Protein AF-A0A815CBW9-F1 (afdb_monomer_lite)

Structure (mmCIF, N/CA/C/O backbone):
data_AF-A0A815CBW9-F1
#
_entry.id   AF-A0A815CBW9-F1
#
loop_
_atom_site.group_PDB
_atom_site.id
_atom_site.type_symbol
_atom_site.label_atom_id
_atom_site.label_alt_id
_atom_site.label_comp_id
_atom_site.label_asym_id
_atom_site.label_entity_id
_atom_site.label_seq_id
_atom_site.pdbx_PDB_ins_code
_atom_site.Cartn_x
_atom_site.Cartn_y
_atom_site.Cartn_z
_atom_site.occupancy
_atom_site.B_iso_or_equiv
_atom_site.auth_seq_id
_atom_site.auth_comp_id
_atom_site.auth_asym_id
_atom_site.auth_atom_id
_atom_site.pdbx_PDB_model_num
ATOM 1 N N . MET A 1 1 ? -4.484 -11.671 -21.038 1.00 72.81 1 MET A N 1
ATOM 2 C CA . MET A 1 1 ? -3.289 -11.355 -20.225 1.00 72.81 1 MET A CA 1
ATOM 3 C C . MET A 1 1 ? -3.759 -11.148 -18.797 1.00 72.81 1 MET A C 1
ATOM 5 O O . MET A 1 1 ? -4.783 -10.495 -18.652 1.00 72.81 1 MET A O 1
ATOM 9 N N . SER A 1 2 ? -3.116 -11.748 -17.788 1.00 90.00 2 SER A N 1
ATOM 10 C CA . SER A 1 2 ? -3.566 -11.601 -16.391 1.00 90.00 2 SER A CA 1
ATOM 11 C C . SER A 1 2 ? -3.358 -10.176 -15.885 1.00 90.00 2 SER A C 1
ATOM 13 O O . SER A 1 2 ? -2.532 -9.434 -16.436 1.00 90.00 2 SER A O 1
ATOM 15 N N . SER A 1 3 ? -4.078 -9.804 -14.821 1.00 91.19 3 SER A N 1
ATOM 16 C CA . SER A 1 3 ? -3.981 -8.454 -14.274 1.00 91.19 3 SER A CA 1
ATOM 17 C C . SER A 1 3 ? -2.558 -8.161 -13.799 1.00 91.19 3 SER A C 1
ATOM 19 O O . SER A 1 3 ? -2.025 -7.082 -14.068 1.00 91.19 3 SER A O 1
ATOM 21 N N . ILE A 1 4 ? -1.924 -9.169 -13.189 1.00 93.12 4 ILE A N 1
ATOM 22 C CA . ILE A 1 4 ? -0.527 -9.153 -12.740 1.00 93.12 4 ILE A CA 1
ATOM 23 C C . ILE A 1 4 ? 0.434 -9.018 -13.924 1.00 93.12 4 ILE A C 1
ATOM 25 O O . ILE A 1 4 ? 1.342 -8.198 -13.873 1.00 93.12 4 ILE A O 1
ATOM 29 N N . ALA A 1 5 ? 0.233 -9.757 -15.020 1.00 92.25 5 ALA A N 1
ATOM 30 C CA . ALA A 1 5 ? 1.130 -9.670 -16.174 1.00 92.25 5 ALA A CA 1
ATOM 31 C C . ALA A 1 5 ? 1.140 -8.260 -16.786 1.00 92.25 5 ALA A C 1
ATOM 33 O O . ALA A 1 5 ? 2.197 -7.756 -17.159 1.00 92.25 5 ALA A O 1
ATOM 34 N N . LYS A 1 6 ? -0.015 -7.580 -16.846 1.00 93.88 6 LYS A N 1
ATOM 35 C CA . LYS A 1 6 ? -0.056 -6.173 -17.279 1.00 93.88 6 LYS A CA 1
ATOM 36 C C . LYS A 1 6 ? 0.602 -5.240 -16.271 1.00 93.88 6 LYS A C 1
ATOM 38 O O . LYS A 1 6 ? 1.291 -4.316 -16.693 1.00 93.88 6 LYS A O 1
ATOM 43 N N . TYR A 1 7 ? 0.398 -5.476 -14.978 1.00 93.88 7 TYR A N 1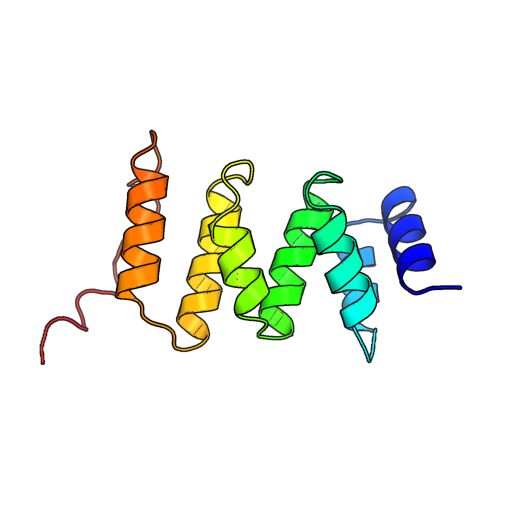
ATOM 44 C CA . TYR A 1 7 ? 1.035 -4.700 -13.918 1.00 93.88 7 TYR A CA 1
ATOM 45 C C . TYR A 1 7 ? 2.567 -4.786 -13.994 1.00 93.88 7 TYR A C 1
ATOM 47 O O . TYR A 1 7 ? 3.234 -3.756 -13.995 1.00 93.88 7 TYR A O 1
ATOM 55 N N . GLU A 1 8 ? 3.116 -5.992 -14.152 1.00 92.06 8 GLU A N 1
ATOM 56 C CA . GLU A 1 8 ? 4.558 -6.229 -14.278 1.00 92.06 8 GLU A CA 1
ATOM 57 C C . GLU A 1 8 ? 5.146 -5.618 -15.555 1.00 92.06 8 GLU A C 1
ATOM 59 O O . GLU A 1 8 ? 6.217 -5.018 -15.510 1.00 92.06 8 GLU A O 1
ATOM 64 N N . LEU A 1 9 ? 4.430 -5.672 -16.683 1.00 94.19 9 LEU A N 1
ATOM 65 C CA . LEU A 1 9 ? 4.849 -4.959 -17.896 1.00 94.19 9 LEU A CA 1
ATOM 66 C C . LEU A 1 9 ? 4.910 -3.442 -17.667 1.00 94.19 9 LEU A C 1
ATOM 68 O O . LEU A 1 9 ? 5.876 -2.791 -18.047 1.00 94.19 9 LEU A O 1
ATOM 72 N N . LEU A 1 10 ? 3.909 -2.867 -16.992 1.00 92.81 10 LEU A N 1
ATOM 73 C CA . LEU A 1 10 ? 3.912 -1.440 -16.643 1.00 92.81 10 LEU A CA 1
ATOM 74 C C . LEU A 1 10 ? 5.001 -1.079 -15.626 1.00 92.81 10 LEU A C 1
ATOM 76 O O . LEU A 1 10 ? 5.420 0.072 -15.572 1.00 92.81 10 LEU A O 1
ATOM 80 N N . LYS A 1 11 ? 5.452 -2.036 -14.815 1.00 89.94 11 LYS A N 1
ATOM 81 C CA . LYS A 1 11 ? 6.582 -1.861 -13.901 1.00 89.94 11 LYS A CA 1
ATOM 82 C C . LYS A 1 11 ? 7.921 -1.821 -14.641 1.00 89.94 11 LYS A C 1
ATOM 84 O O . LYS A 1 11 ? 8.817 -1.113 -14.197 1.00 89.94 11 LYS A O 1
ATOM 89 N N . GLN A 1 12 ? 8.053 -2.562 -15.740 1.00 89.81 12 GLN A N 1
ATOM 90 C CA . GLN A 1 12 ? 9.262 -2.582 -16.568 1.00 89.81 12 GLN A CA 1
ATOM 91 C C . GLN A 1 12 ? 9.353 -1.353 -17.481 1.00 89.81 12 GLN A C 1
ATOM 93 O O . GLN A 1 12 ? 10.400 -0.713 -17.537 1.00 89.81 12 GLN A O 1
ATOM 98 N N . ASP A 1 13 ? 8.245 -0.998 -18.135 1.00 91.62 13 ASP A N 1
ATOM 99 C CA . ASP A 1 13 ? 8.246 -0.031 -19.242 1.00 91.62 13 ASP A CA 1
ATOM 100 C C . ASP A 1 13 ? 7.541 1.299 -18.917 1.00 91.62 13 ASP A C 1
ATOM 102 O O . ASP A 1 13 ? 7.493 2.203 -19.753 1.00 91.62 13 ASP A O 1
ATOM 106 N N . GLY A 1 14 ? 6.949 1.427 -17.727 1.00 87.31 14 GLY A N 1
ATOM 107 C CA . GLY A 1 14 ? 6.085 2.547 -17.352 1.00 87.31 14 GLY A CA 1
ATOM 108 C C . GLY A 1 14 ? 6.456 3.219 -16.032 1.00 87.31 14 GLY A C 1
ATOM 109 O O . GLY A 1 14 ? 7.387 2.846 -15.322 1.00 87.31 14 GLY A O 1
ATOM 110 N N . THR A 1 15 ? 5.698 4.258 -15.689 1.00 89.94 15 THR A N 1
ATOM 111 C CA . THR A 1 15 ? 5.851 5.002 -14.435 1.00 89.94 15 THR A CA 1
ATOM 112 C C . THR A 1 15 ? 4.951 4.446 -13.328 1.00 89.94 15 THR A C 1
ATOM 114 O O . THR A 1 15 ? 4.032 3.653 -13.553 1.00 89.94 15 THR A O 1
ATOM 117 N N . PHE A 1 16 ? 5.154 4.910 -12.091 1.00 87.00 16 PHE A N 1
ATOM 118 C CA . PHE A 1 16 ? 4.185 4.700 -11.009 1.00 87.0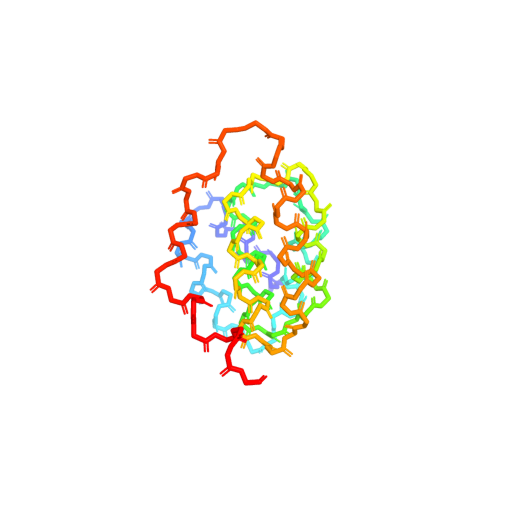0 16 PHE A CA 1
ATOM 119 C C . PHE A 1 16 ? 2.762 5.150 -11.398 1.00 87.00 16 PHE A C 1
ATOM 121 O O . PHE A 1 16 ? 1.792 4.462 -11.089 1.00 87.00 16 PHE A O 1
ATOM 128 N N . GLN A 1 17 ? 2.628 6.270 -12.119 1.00 88.69 17 GLN A N 1
ATOM 129 C CA . GLN A 1 17 ? 1.323 6.802 -12.525 1.00 88.69 17 GLN A CA 1
ATOM 130 C C . GLN A 1 17 ? 0.623 5.912 -13.555 1.00 88.69 17 GLN A C 1
ATOM 132 O O . GLN A 1 17 ? -0.601 5.790 -13.525 1.00 88.69 17 GLN A O 1
ATOM 137 N N . ASP A 1 18 ? 1.377 5.253 -14.434 1.00 91.81 18 ASP A N 1
ATOM 138 C CA . ASP A 1 18 ? 0.808 4.320 -15.410 1.00 91.81 18 ASP A CA 1
ATOM 139 C C . ASP A 1 18 ? 0.261 3.072 -14.716 1.00 91.81 18 ASP A C 1
ATOM 141 O O . ASP A 1 18 ? -0.866 2.648 -14.988 1.00 91.81 18 ASP A O 1
ATOM 145 N N . ARG A 1 19 ? 1.009 2.544 -13.737 1.00 91.75 19 ARG A N 1
ATOM 146 C CA . ARG A 1 19 ? 0.534 1.465 -12.859 1.00 91.75 19 ARG A CA 1
ATOM 147 C C . ARG A 1 19 ? -0.709 1.883 -12.078 1.00 91.75 19 ARG A C 1
ATOM 149 O O . ARG A 1 19 ? -1.676 1.129 -12.045 1.00 91.75 19 ARG A O 1
ATOM 156 N N . LEU A 1 20 ? -0.724 3.089 -11.511 1.00 91.06 20 LEU A N 1
ATOM 157 C CA . LEU A 1 20 ? -1.863 3.597 -10.743 1.00 91.06 20 LEU A CA 1
ATOM 158 C C . LEU A 1 20 ? -3.130 3.710 -11.597 1.00 91.06 20 LEU A C 1
ATOM 160 O O . LEU A 1 20 ? -4.184 3.219 -11.198 1.00 91.06 20 LEU A O 1
ATOM 164 N N . LYS A 1 21 ? -3.029 4.314 -12.789 1.00 92.44 21 LYS A N 1
ATOM 165 C CA . LYS A 1 21 ? -4.153 4.430 -13.733 1.00 92.44 21 LYS A CA 1
ATOM 166 C C . LYS A 1 21 ? -4.712 3.064 -14.106 1.00 92.44 21 LYS A C 1
ATOM 168 O O . LYS A 1 21 ? -5.927 2.883 -14.127 1.00 92.44 21 LYS A O 1
ATOM 173 N N . TYR A 1 22 ? -3.829 2.108 -14.374 1.00 94.56 22 TYR A N 1
ATOM 174 C CA . TYR A 1 22 ? -4.232 0.750 -14.696 1.00 94.56 22 TYR A CA 1
ATOM 175 C C . TYR A 1 22 ? -4.958 0.078 -13.525 1.00 94.56 22 TYR A C 1
ATOM 177 O O . TYR A 1 22 ? -6.083 -0.380 -13.695 1.00 94.56 22 TYR A O 1
ATOM 185 N N . VAL A 1 23 ? -4.377 0.088 -12.327 1.00 91.19 23 VAL A N 1
ATOM 186 C CA . VAL A 1 23 ? -4.992 -0.503 -11.129 1.00 91.19 23 VAL A CA 1
ATOM 187 C C . VAL A 1 23 ? -6.356 0.125 -10.819 1.00 91.19 23 VAL A C 1
ATOM 189 O O . VAL A 1 23 ? -7.300 -0.583 -10.473 1.00 91.19 23 VAL A O 1
ATOM 192 N N . LEU A 1 24 ? -6.499 1.441 -10.993 1.00 87.12 24 LEU A N 1
ATOM 193 C CA . LEU A 1 24 ? -7.775 2.139 -10.823 1.00 87.12 24 LEU A CA 1
ATOM 194 C C . LEU A 1 24 ? -8.831 1.744 -11.860 1.00 87.12 24 LEU A C 1
ATOM 196 O O . LEU A 1 24 ? -10.015 1.742 -11.530 1.00 87.12 24 LEU A O 1
ATOM 200 N N . SER A 1 25 ? -8.412 1.390 -13.078 1.00 91.31 25 SER A N 1
ATOM 201 C CA . SER A 1 25 ? -9.310 0.921 -14.141 1.00 91.31 25 SER A CA 1
ATOM 202 C C . SER A 1 25 ? -9.851 -0.494 -13.924 1.00 91.31 25 SER A C 1
ATOM 204 O O . SER A 1 25 ? -10.814 -0.876 -14.584 1.00 91.31 25 SER A O 1
ATOM 206 N N . LEU A 1 26 ? -9.261 -1.270 -13.008 1.00 90.94 26 LEU A N 1
ATOM 207 C CA . LEU A 1 26 ? -9.725 -2.621 -12.710 1.00 90.94 26 LEU A CA 1
ATOM 208 C C . LEU A 1 26 ? -11.036 -2.583 -11.924 1.00 90.94 26 LEU A C 1
ATOM 210 O O . LEU A 1 26 ? -11.137 -1.899 -10.902 1.00 90.94 26 LEU A O 1
ATOM 214 N N . GLU A 1 27 ? -12.020 -3.360 -12.371 1.00 89.31 27 GLU A N 1
ATOM 215 C CA . GLU A 1 27 ? -13.274 -3.562 -11.642 1.00 89.31 27 GLU A CA 1
ATOM 216 C C . GLU A 1 27 ? -13.007 -4.286 -10.312 1.00 89.31 27 GLU A C 1
ATOM 218 O O . GLU A 1 27 ? -13.341 -3.763 -9.248 1.00 89.31 27 GLU A O 1
ATOM 223 N N . ASP A 1 28 ? -12.278 -5.406 -10.367 1.00 87.44 28 ASP A N 1
ATOM 224 C CA . ASP A 1 28 ? -11.752 -6.112 -9.198 1.00 87.44 28 ASP A CA 1
ATOM 225 C C . ASP A 1 28 ? -10.239 -5.888 -9.044 1.00 87.44 28 ASP A C 1
ATOM 227 O O . ASP A 1 28 ? -9.448 -6.124 -9.957 1.00 87.44 28 ASP A O 1
ATOM 231 N N . LYS A 1 29 ? -9.835 -5.429 -7.857 1.00 88.69 29 LYS A N 1
ATOM 232 C CA . LYS A 1 29 ? -8.446 -5.103 -7.499 1.00 88.69 29 LYS A CA 1
ATOM 233 C C . LYS A 1 29 ? -7.800 -6.174 -6.612 1.00 88.69 29 LYS A C 1
ATOM 235 O O . LYS A 1 29 ? -6.617 -6.052 -6.294 1.00 88.69 29 LYS A O 1
ATOM 240 N N . SER A 1 30 ? -8.545 -7.214 -6.229 1.00 86.69 30 SER A N 1
ATOM 241 C CA . SER A 1 30 ? -8.129 -8.239 -5.264 1.00 86.69 30 SER A CA 1
ATOM 242 C C . SER A 1 30 ? -6.872 -9.004 -5.695 1.00 86.69 30 SER A C 1
ATOM 244 O O . SER A 1 30 ? -5.985 -9.255 -4.879 1.00 86.69 30 SER A O 1
ATOM 246 N N . GLU A 1 31 ? -6.751 -9.319 -6.988 1.00 89.25 31 GLU A N 1
ATOM 247 C CA . GLU A 1 31 ? 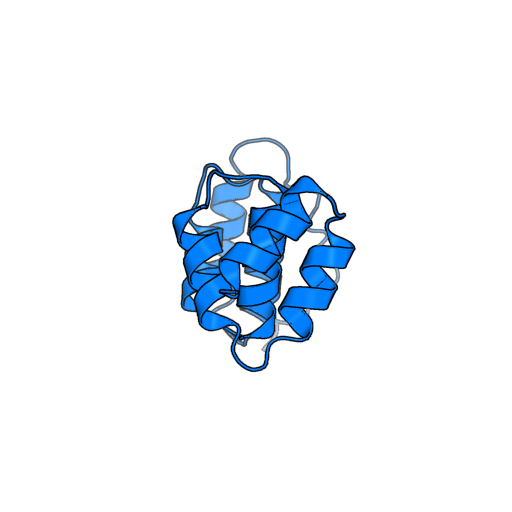-5.602 -10.034 -7.554 1.00 89.25 31 GLU A CA 1
ATOM 248 C C . GLU A 1 31 ? -4.307 -9.210 -7.432 1.00 89.25 31 GLU A C 1
ATOM 250 O O . GLU A 1 31 ? -3.273 -9.730 -7.012 1.00 89.25 31 GLU A O 1
ATOM 255 N N . ILE A 1 32 ? -4.374 -7.906 -7.731 1.00 90.12 32 ILE A N 1
ATOM 256 C CA . ILE A 1 32 ? -3.237 -6.986 -7.587 1.00 90.12 32 ILE A CA 1
ATOM 257 C C . ILE A 1 32 ? -2.916 -6.745 -6.111 1.00 90.12 32 ILE A C 1
ATOM 259 O O . ILE A 1 32 ? -1.750 -6.748 -5.728 1.00 90.12 32 ILE A O 1
ATOM 263 N N . GLU A 1 33 ? -3.930 -6.559 -5.267 1.00 85.44 33 GLU A N 1
ATOM 264 C CA . GLU A 1 33 ? -3.741 -6.365 -3.828 1.00 85.44 33 GLU A CA 1
ATOM 265 C C . GLU A 1 33 ? -3.027 -7.565 -3.192 1.00 85.44 33 GLU A C 1
ATOM 267 O O . GLU A 1 33 ? -2.056 -7.388 -2.454 1.00 85.44 33 GLU A O 1
ATOM 272 N N . LYS A 1 34 ? -3.449 -8.790 -3.535 1.00 86.62 34 LYS A N 1
ATOM 273 C CA . LYS A 1 34 ? -2.785 -10.023 -3.103 1.00 86.62 34 LYS A CA 1
ATOM 274 C C . LYS A 1 34 ? -1.345 -10.091 -3.611 1.00 86.62 34 LYS A C 1
ATOM 276 O O . LYS A 1 34 ? -0.444 -10.368 -2.826 1.00 86.62 34 LYS A O 1
ATOM 281 N N . TYR A 1 35 ? -1.127 -9.798 -4.892 1.00 89.50 35 TYR A N 1
ATOM 282 C CA . TYR A 1 35 ? 0.206 -9.796 -5.491 1.00 89.50 35 TYR A CA 1
ATOM 283 C C . TYR A 1 35 ? 1.169 -8.836 -4.775 1.00 89.50 35 TYR A C 1
ATOM 285 O O . TYR A 1 35 ? 2.293 -9.209 -4.441 1.00 89.50 35 TYR A O 1
ATOM 293 N N . LEU A 1 36 ? 0.728 -7.610 -4.490 1.00 86.25 36 LEU A N 1
ATOM 294 C CA . LEU A 1 36 ? 1.552 -6.600 -3.823 1.00 86.25 36 LEU A CA 1
ATOM 295 C C . LEU A 1 36 ? 1.807 -6.929 -2.350 1.00 86.25 36 LEU A C 1
ATOM 297 O O . LEU A 1 36 ? 2.894 -6.663 -1.841 1.00 86.25 36 LEU A O 1
ATOM 301 N N . LYS A 1 37 ? 0.834 -7.555 -1.681 1.00 79.19 37 LYS A N 1
ATOM 302 C CA . LYS A 1 37 ? 1.000 -8.087 -0.326 1.00 79.19 37 LYS A CA 1
ATOM 303 C C . LYS A 1 37 ? 2.027 -9.217 -0.276 1.00 79.19 37 LYS A C 1
ATOM 305 O O . LYS A 1 37 ? 2.854 -9.269 0.624 1.00 79.19 37 LYS A O 1
ATOM 310 N N . GLU A 1 38 ? 1.982 -10.144 -1.222 1.00 82.00 38 GLU A N 1
ATOM 311 C CA . GLU A 1 38 ? 2.931 -11.261 -1.264 1.00 82.00 38 GLU A CA 1
ATOM 312 C C . GLU A 1 38 ? 4.325 -10.798 -1.715 1.00 82.00 38 GLU A C 1
ATOM 314 O O . GLU A 1 38 ? 5.329 -11.404 -1.345 1.00 82.00 38 GLU A O 1
ATOM 319 N N . SER A 1 39 ? 4.405 -9.677 -2.441 1.00 70.75 39 SER A N 1
ATOM 320 C CA . SER A 1 39 ? 5.653 -9.091 -2.931 1.00 70.75 39 SER A CA 1
ATOM 321 C C . SER A 1 39 ? 6.162 -7.902 -2.104 1.00 70.75 39 SER A C 1
ATOM 323 O O . SER A 1 39 ? 6.914 -7.091 -2.633 1.00 70.75 39 SER A O 1
ATOM 325 N N . LEU A 1 40 ? 5.851 -7.814 -0.801 1.00 60.06 40 LEU A N 1
ATOM 326 C CA . LEU A 1 40 ? 6.243 -6.725 0.130 1.00 60.06 40 LEU A CA 1
ATOM 327 C C . LEU A 1 40 ? 7.750 -6.339 0.157 1.00 60.06 40 LEU A C 1
ATOM 329 O O . LEU A 1 40 ? 8.132 -5.393 0.841 1.00 60.06 40 LEU A O 1
ATOM 333 N N . LEU A 1 41 ? 8.612 -7.033 -0.591 1.00 57.78 41 LEU A N 1
ATOM 334 C CA . LEU A 1 41 ? 10.046 -6.771 -0.758 1.00 57.78 41 LEU A CA 1
ATOM 335 C C . LEU A 1 41 ? 10.445 -6.310 -2.179 1.00 57.78 41 LEU A C 1
ATOM 337 O O . LEU A 1 41 ? 11.633 -6.174 -2.457 1.00 57.78 41 LEU A O 1
ATOM 341 N N . SER A 1 42 ? 9.496 -6.115 -3.101 1.00 63.59 42 SER A N 1
ATOM 342 C CA . SER A 1 42 ? 9.783 -6.041 -4.541 1.00 63.59 42 SER A CA 1
ATOM 343 C C . SER A 1 42 ? 10.185 -4.652 -5.045 1.00 63.59 42 SER A C 1
ATOM 345 O O . SER A 1 42 ? 11.084 -4.561 -5.880 1.00 63.59 42 SER A O 1
ATOM 347 N N . SER A 1 43 ? 9.569 -3.568 -4.557 1.00 71.69 43 SER A N 1
ATOM 348 C CA . SER A 1 43 ? 10.015 -2.192 -4.819 1.00 71.69 43 SER A CA 1
ATOM 349 C C . SER A 1 43 ? 9.304 -1.152 -3.940 1.00 71.69 43 SER A C 1
ATOM 351 O O . SER A 1 43 ? 8.218 -1.386 -3.410 1.00 71.69 43 SER A O 1
ATOM 353 N N . TYR A 1 44 ? 9.897 0.043 -3.828 1.00 71.75 44 TYR A N 1
ATOM 354 C CA . TYR A 1 44 ? 9.287 1.202 -3.159 1.00 71.75 44 TYR A CA 1
ATOM 355 C C . TYR A 1 44 ? 7.922 1.586 -3.750 1.00 71.75 44 TYR A C 1
ATOM 357 O O . TYR A 1 44 ? 6.998 1.944 -3.020 1.00 71.75 44 TYR A O 1
ATOM 365 N N . ASP A 1 45 ? 7.783 1.484 -5.068 1.00 75.69 45 ASP A N 1
ATOM 366 C CA . ASP A 1 45 ? 6.555 1.848 -5.768 1.00 75.69 45 ASP A CA 1
ATOM 367 C C . ASP A 1 45 ? 5.440 0.818 -5.562 1.00 75.69 45 ASP A C 1
ATOM 369 O O . ASP A 1 45 ? 4.273 1.191 -5.451 1.00 75.69 45 ASP A O 1
ATOM 373 N N . ASP A 1 46 ? 5.787 -0.466 -5.455 1.00 80.25 46 ASP A N 1
ATOM 374 C CA . ASP A 1 46 ? 4.822 -1.534 -5.170 1.00 80.25 46 ASP A CA 1
ATOM 375 C C . ASP A 1 46 ? 4.273 -1.412 -3.745 1.00 80.25 46 ASP A C 1
ATOM 377 O O . ASP A 1 46 ? 3.077 -1.587 -3.513 1.00 80.25 46 ASP A O 1
ATOM 381 N N . LEU A 1 47 ? 5.116 -0.989 -2.802 1.00 75.19 47 LEU A N 1
ATOM 382 C CA . LEU A 1 47 ? 4.687 -0.654 -1.447 1.00 75.19 47 LEU A CA 1
ATOM 383 C C . LEU A 1 47 ? 3.732 0.542 -1.420 1.00 75.19 47 LEU A C 1
ATOM 385 O O . LEU A 1 47 ? 2.710 0.498 -0.736 1.00 75.19 47 LEU A O 1
ATOM 389 N N . GLN A 1 48 ? 4.021 1.604 -2.179 1.00 76.38 48 GLN A N 1
ATOM 390 C CA . GLN A 1 48 ? 3.083 2.723 -2.304 1.00 76.38 48 GLN A CA 1
ATOM 391 C C . GLN A 1 48 ? 1.754 2.293 -2.928 1.00 76.38 48 GLN A C 1
ATOM 393 O O . GLN A 1 48 ? 0.696 2.718 -2.462 1.00 76.38 48 GLN A O 1
ATOM 398 N N . MET A 1 49 ? 1.800 1.434 -3.948 1.00 85.75 49 MET A N 1
ATOM 399 C CA . MET A 1 49 ? 0.604 0.893 -4.586 1.00 85.75 49 MET A CA 1
ATOM 400 C C . MET A 1 49 ? -0.220 0.046 -3.612 1.00 85.75 49 MET A C 1
ATOM 402 O O . MET A 1 49 ? -1.443 0.164 -3.581 1.00 85.75 49 MET A O 1
ATOM 406 N N . PHE A 1 50 ? 0.433 -0.762 -2.772 1.00 83.38 50 PHE A N 1
ATOM 407 C CA . PHE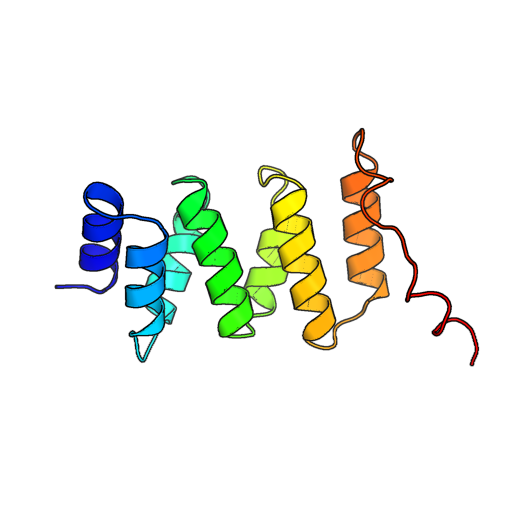 A 1 50 ? -0.241 -1.590 -1.774 1.00 83.38 50 PHE A CA 1
ATOM 408 C C . PHE A 1 50 ? -0.951 -0.755 -0.705 1.00 83.38 50 PHE A C 1
ATOM 410 O O . PHE A 1 50 ? -2.112 -1.020 -0.383 1.00 83.38 50 PHE A O 1
ATOM 417 N N . VAL A 1 51 ? -0.284 0.288 -0.196 1.00 75.31 51 VAL A N 1
ATOM 418 C CA . VAL A 1 51 ? -0.889 1.256 0.733 1.00 75.31 51 VAL A CA 1
ATOM 419 C C . VAL A 1 51 ? -2.093 1.925 0.077 1.00 75.31 51 VAL A C 1
ATOM 421 O O . VAL A 1 51 ? -3.165 1.979 0.675 1.00 75.31 51 VAL A O 1
ATOM 424 N N . PHE A 1 52 ? -1.939 2.396 -1.164 1.00 79.31 52 PHE A N 1
ATOM 425 C CA . PHE A 1 52 ? -3.021 3.036 -1.905 1.00 79.31 52 PHE A CA 1
ATOM 426 C C . PHE A 1 52 ? -4.227 2.107 -2.072 1.00 79.31 52 PHE A C 1
ATOM 428 O O . PHE A 1 52 ? -5.354 2.502 -1.771 1.00 79.31 52 PHE A O 1
ATOM 435 N N . LEU A 1 53 ? -3.992 0.868 -2.509 1.00 80.12 53 LEU A N 1
ATOM 436 C CA . LEU A 1 53 ? -5.048 -0.116 -2.706 1.00 80.12 53 LEU A CA 1
ATOM 437 C C . LEU A 1 53 ? -5.780 -0.416 -1.408 1.00 80.12 53 LEU A C 1
ATOM 439 O O . LEU A 1 53 ? -6.997 -0.259 -1.379 1.00 80.12 53 LEU A O 1
ATOM 443 N N . SER A 1 54 ? -5.041 -0.730 -0.344 1.00 75.44 54 SER A N 1
ATOM 444 C CA . SER A 1 54 ? -5.598 -1.030 0.980 1.00 75.44 54 SER A CA 1
ATOM 445 C C . SER A 1 54 ? -6.453 0.123 1.519 1.00 75.44 54 SER A C 1
ATOM 447 O O . SER A 1 54 ? -7.494 -0.107 2.136 1.00 75.44 54 SER A O 1
ATOM 449 N N . THR A 1 55 ? -6.060 1.372 1.243 1.00 68.31 55 THR A N 1
ATOM 450 C CA . THR A 1 55 ? -6.870 2.557 1.558 1.00 68.31 55 THR A CA 1
ATOM 451 C C . THR A 1 55 ? -8.125 2.634 0.685 1.00 68.31 55 THR A C 1
ATOM 453 O O . THR A 1 55 ? -9.226 2.804 1.207 1.00 68.31 55 THR A O 1
ATOM 456 N N . SER A 1 56 ? -7.990 2.491 -0.638 1.00 73.06 56 SER A N 1
ATOM 457 C CA . SER A 1 56 ? -9.103 2.631 -1.590 1.00 73.06 56 SER A CA 1
ATOM 458 C C . SER A 1 56 ? -10.191 1.565 -1.413 1.00 73.06 56 SER A C 1
ATOM 460 O O . SER A 1 56 ? -11.374 1.856 -1.576 1.00 73.06 56 SER A O 1
ATOM 462 N N . THR A 1 57 ? -9.803 0.348 -1.023 1.00 74.06 57 THR A N 1
ATOM 463 C CA . THR A 1 57 ? -10.705 -0.782 -0.765 1.00 74.06 57 THR A CA 1
ATOM 464 C C . THR A 1 57 ? -11.191 -0.827 0.684 1.00 74.06 57 THR A C 1
ATOM 466 O O . THR A 1 57 ? -11.955 -1.719 1.047 1.00 74.06 57 THR A O 1
ATOM 469 N N . LYS A 1 58 ? -10.772 0.135 1.523 1.00 70.69 58 LYS A N 1
ATOM 470 C CA . LYS A 1 58 ? -11.035 0.167 2.971 1.00 70.69 58 LYS A CA 1
ATOM 471 C C . LYS A 1 58 ? -10.646 -1.146 3.669 1.00 70.69 58 LYS A C 1
ATOM 473 O O . LYS A 1 58 ? -11.286 -1.558 4.639 1.00 70.69 58 LYS A O 1
ATOM 478 N N . ASN A 1 59 ? -9.593 -1.812 3.193 1.00 74.12 59 ASN A N 1
ATOM 479 C CA . ASN A 1 59 ? -9.152 -3.101 3.709 1.00 74.12 59 ASN A CA 1
ATOM 480 C C . ASN A 1 59 ? -8.328 -2.925 4.993 1.00 74.12 59 ASN A C 1
ATOM 482 O O . ASN A 1 59 ? -7.097 -2.866 4.996 1.00 74.12 59 ASN A O 1
ATOM 486 N N . GLN A 1 60 ? -9.044 -2.846 6.113 1.00 71.62 60 GLN A N 1
ATOM 487 C CA . GLN A 1 60 ? -8.490 -2.588 7.446 1.00 71.62 60 GLN A CA 1
ATOM 488 C C . GLN A 1 60 ? -7.420 -3.602 7.868 1.00 71.62 60 GLN A C 1
ATOM 490 O O . GLN A 1 60 ? -6.459 -3.227 8.535 1.00 71.62 60 GLN A O 1
ATOM 495 N N . LYS A 1 61 ? -7.563 -4.875 7.472 1.00 75.62 61 LYS A N 1
ATOM 496 C CA . LYS A 1 61 ? -6.588 -5.923 7.801 1.00 75.62 61 LYS A CA 1
ATOM 497 C C . LYS A 1 61 ? -5.228 -5.616 7.176 1.00 75.62 61 LYS A C 1
ATOM 499 O O . LYS A 1 61 ? -4.216 -5.689 7.863 1.00 75.62 61 LYS A O 1
ATOM 504 N N . ASN A 1 62 ? -5.217 -5.222 5.906 1.00 74.81 62 ASN A N 1
ATOM 505 C CA . ASN A 1 62 ? -3.982 -4.902 5.200 1.00 74.81 62 ASN A CA 1
ATOM 506 C C . ASN A 1 62 ? -3.346 -3.604 5.721 1.00 74.81 62 ASN A C 1
ATOM 508 O O . ASN A 1 62 ? -2.128 -3.537 5.844 1.00 74.81 62 ASN A O 1
ATOM 512 N N . LEU A 1 63 ? -4.145 -2.605 6.116 1.00 73.06 63 LEU A N 1
ATOM 513 C CA . LEU A 1 63 ? -3.621 -1.398 6.770 1.00 73.06 63 LEU A CA 1
ATOM 514 C C . LEU A 1 63 ? -2.921 -1.715 8.100 1.00 73.06 63 LEU A C 1
ATOM 516 O O . LEU A 1 63 ? -1.818 -1.224 8.329 1.00 73.06 63 LEU A O 1
ATOM 520 N N . LEU A 1 64 ? -3.512 -2.566 8.946 1.00 73.50 64 LEU A N 1
ATOM 521 C CA . LEU A 1 64 ? -2.881 -3.022 10.191 1.00 73.50 64 LEU A CA 1
ATOM 522 C C . LEU A 1 64 ? -1.584 -3.801 9.926 1.00 73.50 64 LEU A C 1
ATOM 524 O O . LEU A 1 64 ? -0.584 -3.585 10.605 1.00 73.50 64 LEU A O 1
ATOM 528 N N . GLU A 1 65 ? -1.575 -4.680 8.929 1.00 74.44 65 GLU A N 1
ATOM 529 C CA . GLU A 1 65 ? -0.365 -5.416 8.561 1.00 74.44 65 GLU A CA 1
ATOM 530 C C . GLU A 1 65 ? 0.744 -4.468 8.076 1.00 74.44 65 GLU A C 1
ATOM 532 O O . GLU A 1 65 ? 1.868 -4.582 8.547 1.00 74.44 65 GLU A O 1
ATOM 537 N N . ILE A 1 66 ? 0.440 -3.476 7.223 1.00 74.50 66 ILE A N 1
ATOM 538 C CA . ILE A 1 66 ? 1.411 -2.451 6.783 1.00 74.50 66 ILE A CA 1
ATOM 539 C C . ILE A 1 66 ? 2.032 -1.735 7.979 1.00 74.50 66 ILE A C 1
ATOM 541 O O . ILE A 1 66 ? 3.239 -1.498 8.019 1.00 74.50 66 ILE A O 1
ATOM 545 N N . ILE A 1 67 ? 1.195 -1.378 8.949 1.00 71.62 67 ILE A N 1
ATOM 546 C CA . ILE A 1 67 ? 1.605 -0.695 10.168 1.00 71.62 67 ILE A CA 1
ATOM 547 C C . ILE A 1 67 ? 2.648 -1.545 10.913 1.00 71.62 67 ILE A C 1
ATOM 549 O O . ILE A 1 67 ? 3.695 -1.016 11.265 1.00 71.62 67 ILE A O 1
ATOM 553 N N . GLN A 1 68 ? 2.434 -2.857 11.035 1.00 71.44 68 GLN A N 1
ATOM 554 C CA . GLN A 1 68 ? 3.281 -3.797 11.784 1.00 71.44 68 GLN A CA 1
ATOM 555 C C . GLN A 1 68 ? 4.589 -4.233 11.093 1.00 71.44 68 GLN A C 1
ATOM 557 O O . GLN A 1 68 ? 5.385 -4.933 11.716 1.00 71.44 68 GLN A O 1
ATOM 562 N N . ILE A 1 69 ? 4.844 -3.865 9.832 1.00 71.00 69 ILE A N 1
ATOM 563 C CA . ILE A 1 69 ? 6.066 -4.292 9.127 1.00 71.00 69 ILE A CA 1
ATOM 564 C C . ILE A 1 69 ? 7.220 -3.326 9.426 1.00 71.00 69 ILE A C 1
ATOM 566 O O . ILE A 1 69 ? 7.338 -2.262 8.817 1.00 71.00 69 ILE A O 1
ATOM 570 N N . ASP A 1 70 ? 8.123 -3.724 10.321 1.00 62.12 70 ASP A N 1
ATOM 571 C CA . ASP A 1 70 ? 9.248 -2.890 10.773 1.00 62.12 70 ASP A CA 1
ATOM 572 C C . ASP A 1 70 ? 10.245 -2.508 9.670 1.00 62.12 70 ASP A C 1
ATOM 574 O O . ASP A 1 70 ? 10.885 -1.457 9.748 1.00 62.12 70 ASP A O 1
ATOM 578 N N . SER A 1 71 ? 10.355 -3.320 8.614 1.00 64.31 71 SER A N 1
ATOM 579 C CA . SER A 1 71 ? 11.208 -3.024 7.457 1.00 64.31 71 SER A CA 1
ATOM 580 C C . SER A 1 71 ? 10.665 -1.897 6.571 1.00 64.31 71 SER A C 1
ATOM 582 O O . SER A 1 71 ? 11.407 -1.367 5.740 1.00 64.31 71 SER A O 1
ATOM 584 N N . LEU A 1 72 ? 9.397 -1.496 6.736 1.00 67.06 72 LEU A N 1
ATOM 585 C CA . LEU A 1 72 ? 8.826 -0.388 5.979 1.00 67.06 72 LEU A CA 1
ATOM 586 C C . LEU A 1 72 ? 9.264 0.961 6.557 1.00 67.06 72 LEU A C 1
ATOM 588 O O . LEU A 1 72 ? 9.228 1.165 7.781 1.00 67.06 72 LEU A O 1
ATOM 592 N N . PRO A 1 73 ? 9.605 1.944 5.700 1.00 67.31 73 PRO A N 1
ATOM 593 C CA . PRO A 1 73 ? 9.975 3.251 6.201 1.00 67.31 73 PRO A CA 1
ATOM 594 C C . PRO A 1 73 ? 8.801 3.919 6.933 1.00 67.31 73 PRO A C 1
ATOM 596 O O . PRO A 1 73 ? 7.618 3.736 6.629 1.00 67.31 73 PRO A O 1
ATOM 599 N N . ILE A 1 74 ? 9.145 4.714 7.945 1.00 67.50 74 ILE A N 1
ATOM 600 C CA . ILE A 1 74 ? 8.189 5.276 8.908 1.00 67.50 74 ILE A CA 1
ATOM 601 C C . ILE A 1 74 ? 7.110 6.151 8.256 1.00 67.50 74 ILE A C 1
ATOM 603 O O . ILE A 1 74 ? 5.967 6.185 8.713 1.00 67.50 74 ILE A O 1
ATOM 607 N N . LYS A 1 75 ? 7.444 6.830 7.149 1.00 66.69 75 LYS A N 1
ATOM 608 C CA . LYS A 1 75 ? 6.515 7.686 6.400 1.00 66.69 75 LYS A CA 1
ATOM 609 C C . LYS A 1 75 ? 5.333 6.882 5.846 1.00 66.69 75 LYS A C 1
ATOM 611 O O . LYS A 1 75 ? 4.207 7.360 5.879 1.00 66.69 75 LYS A O 1
ATOM 616 N N . GLN A 1 76 ? 5.569 5.660 5.377 1.00 66.81 76 GLN A N 1
ATOM 617 C CA . GLN A 1 76 ? 4.556 4.782 4.789 1.00 66.81 76 GLN A CA 1
ATOM 618 C C . GLN A 1 76 ? 3.656 4.185 5.868 1.00 66.81 76 GLN A C 1
ATOM 620 O O . GLN A 1 76 ? 2.435 4.224 5.734 1.00 66.81 76 GLN A O 1
ATOM 625 N N . ARG A 1 77 ? 4.252 3.728 6.976 1.00 70.69 77 ARG A N 1
ATOM 626 C CA . ARG A 1 77 ? 3.504 3.263 8.155 1.00 70.69 77 ARG A CA 1
ATOM 627 C C . ARG A 1 77 ? 2.626 4.372 8.737 1.00 70.69 77 ARG A C 1
ATOM 629 O O . ARG A 1 77 ? 1.476 4.132 9.084 1.00 70.69 77 ARG A O 1
ATOM 636 N N . THR A 1 78 ? 3.130 5.607 8.737 1.00 68.75 78 THR A N 1
ATOM 637 C CA . THR A 1 78 ? 2.378 6.805 9.140 1.00 68.75 78 THR A CA 1
ATOM 638 C C . THR A 1 78 ? 1.181 7.074 8.224 1.00 68.75 78 THR A C 1
ATOM 640 O O . THR A 1 78 ? 0.086 7.308 8.724 1.00 68.75 78 THR A O 1
ATOM 643 N N . ILE A 1 79 ? 1.352 7.004 6.897 1.00 69.31 79 ILE A N 1
ATOM 644 C CA . ILE A 1 79 ? 0.249 7.184 5.934 1.00 69.31 79 ILE A CA 1
ATOM 645 C C . ILE A 1 79 ? -0.817 6.092 6.110 1.00 69.31 79 ILE A C 1
ATOM 647 O O . ILE A 1 79 ? -2.007 6.398 6.148 1.00 69.31 79 ILE A O 1
ATOM 651 N N . ALA A 1 80 ? -0.410 4.827 6.254 1.00 69.19 80 ALA A N 1
ATOM 652 C CA . ALA A 1 80 ? -1.340 3.725 6.503 1.00 69.19 80 ALA A CA 1
ATOM 653 C C . ALA A 1 80 ? -2.125 3.930 7.808 1.00 69.19 80 ALA A C 1
ATOM 655 O O . ALA A 1 80 ? -3.342 3.771 7.822 1.00 69.19 80 ALA A O 1
ATOM 656 N N . ALA A 1 81 ? -1.453 4.369 8.875 1.00 67.94 81 ALA A N 1
ATOM 657 C CA . ALA A 1 81 ? -2.082 4.657 10.157 1.00 67.94 81 ALA A CA 1
ATOM 658 C C . ALA A 1 81 ? -3.054 5.849 10.101 1.00 67.94 81 ALA A C 1
ATOM 660 O O . ALA A 1 81 ? -4.163 5.754 10.620 1.00 67.94 81 ALA 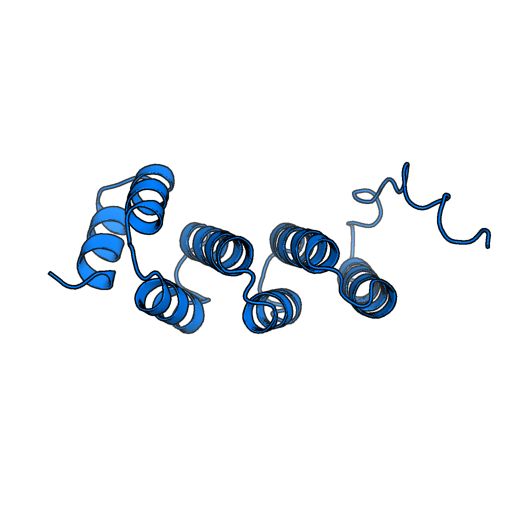A O 1
ATOM 661 N N . GLN A 1 82 ? -2.692 6.940 9.417 1.00 67.69 82 GLN A N 1
ATOM 662 C CA . GLN A 1 82 ? -3.582 8.089 9.188 1.00 67.69 82 GLN A CA 1
ATOM 663 C C . GLN A 1 82 ? -4.851 7.689 8.427 1.00 67.69 82 GLN A C 1
ATOM 665 O O . GLN A 1 82 ? -5.953 8.083 8.801 1.00 67.69 82 GLN A O 1
ATOM 670 N N . ASN A 1 83 ? -4.707 6.870 7.387 1.00 65.62 83 ASN A N 1
ATOM 671 C CA . ASN A 1 83 ? -5.845 6.375 6.618 1.00 65.62 83 ASN A CA 1
ATOM 672 C C . ASN A 1 83 ? -6.686 5.376 7.421 1.00 65.62 83 ASN A C 1
ATOM 674 O O . ASN A 1 83 ? -7.901 5.337 7.269 1.00 65.62 83 ASN A O 1
ATOM 678 N N . TRP A 1 84 ? -6.070 4.597 8.312 1.00 68.69 84 TRP A N 1
ATOM 679 C CA . TRP A 1 84 ? -6.801 3.683 9.185 1.00 68.69 84 TRP A CA 1
ATOM 680 C C . TRP A 1 84 ? -7.635 4.422 10.243 1.00 68.69 84 TRP A C 1
ATOM 682 O O . TRP A 1 84 ? -8.754 4.001 10.526 1.00 68.69 84 TRP A O 1
ATOM 692 N N . ILE A 1 85 ? -7.149 5.567 10.739 1.00 63.97 85 ILE A N 1
ATOM 693 C CA . ILE A 1 85 ? -7.910 6.494 11.599 1.00 63.97 85 ILE A CA 1
ATOM 694 C C . ILE A 1 85 ? -9.135 7.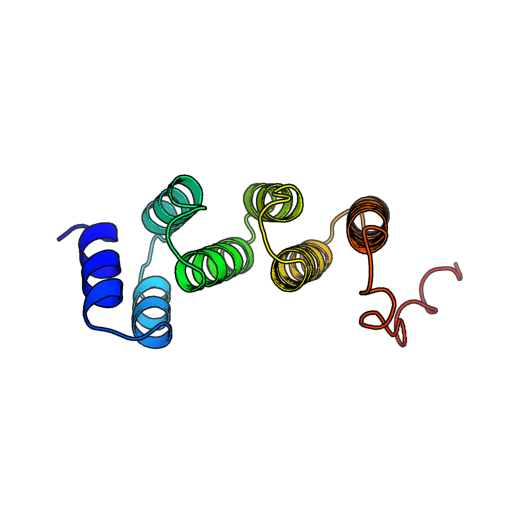048 10.856 1.00 63.97 85 ILE A C 1
ATOM 696 O O . ILE A 1 85 ? -10.235 7.047 11.401 1.00 63.97 85 ILE A O 1
ATOM 700 N N . GLN A 1 86 ? -8.987 7.441 9.585 1.00 62.31 86 GLN A N 1
ATOM 701 C CA . GLN A 1 86 ? -10.118 7.899 8.758 1.00 62.31 86 GLN A CA 1
ATOM 702 C C . GLN A 1 86 ? -11.194 6.821 8.530 1.00 62.31 86 GLN A C 1
ATOM 704 O O . GLN A 1 86 ? -12.316 7.151 8.157 1.00 62.31 86 GLN A O 1
ATOM 709 N N . LEU A 1 87 ? -10.874 5.543 8.757 1.00 63.22 87 LEU A N 1
ATOM 710 C CA . LEU A 1 87 ? -11.819 4.424 8.700 1.00 63.22 87 LEU A CA 1
ATOM 711 C C . LEU A 1 87 ? -12.484 4.118 10.060 1.00 63.22 87 LEU A C 1
ATOM 713 O O . LEU A 1 87 ? -13.007 3.015 10.231 1.00 63.22 87 LEU A O 1
ATOM 717 N N . GLU A 1 88 ? -12.473 5.078 10.995 1.00 62.03 88 GLU A N 1
ATOM 718 C CA . GLU A 1 88 ? -13.186 5.051 12.286 1.00 62.03 88 GLU A CA 1
ATOM 719 C C . GLU A 1 88 ? -12.758 3.895 13.209 1.00 62.03 88 GLU A C 1
ATOM 721 O O . GLU A 1 88 ? -13.576 3.120 13.714 1.00 62.03 88 GLU A O 1
ATOM 726 N N . LYS A 1 89 ? -11.447 3.736 13.421 1.00 64.31 89 LYS A N 1
ATOM 727 C CA . LYS A 1 89 ? -10.886 2.725 14.336 1.00 64.31 89 LYS A CA 1
ATOM 728 C C . LYS A 1 89 ? -10.235 3.338 15.562 1.00 64.31 89 LYS A C 1
ATOM 730 O O . LYS A 1 89 ? -9.930 4.523 15.566 1.00 64.31 89 LYS A O 1
ATOM 735 N N . ASP A 1 90 ? -10.065 2.500 16.592 1.00 66.31 90 ASP A N 1
ATOM 736 C CA . ASP A 1 90 ? -9.582 2.858 17.931 1.00 66.31 90 ASP A CA 1
ATOM 737 C C . ASP A 1 90 ? -8.279 3.668 17.863 1.00 66.31 90 ASP A C 1
ATOM 739 O O . ASP A 1 90 ? -7.165 3.142 17.767 1.00 66.31 90 ASP A O 1
ATOM 743 N N . GLU A 1 91 ? -8.454 4.987 17.901 1.00 57.56 91 GLU A N 1
ATOM 744 C CA . GLU A 1 91 ? -7.399 5.973 17.725 1.00 57.56 91 GLU A CA 1
ATOM 745 C C . GLU A 1 91 ? -6.301 5.815 18.781 1.00 57.56 91 GLU A C 1
ATOM 747 O O . GLU A 1 91 ? -5.134 6.082 18.492 1.00 57.56 91 GLU A O 1
ATOM 752 N N . LYS A 1 92 ? -6.631 5.309 19.982 1.00 62.38 92 LYS A N 1
ATOM 753 C CA . LYS A 1 92 ? -5.649 5.067 21.049 1.00 62.38 92 LYS A CA 1
ATOM 754 C C . LYS A 1 92 ? -4.697 3.932 20.695 1.00 62.38 92 LYS A C 1
ATOM 756 O O . LYS A 1 92 ? -3.501 4.040 20.966 1.00 62.38 92 LYS A O 1
ATOM 761 N N . GLN A 1 93 ? -5.193 2.854 20.087 1.00 62.38 93 GLN A N 1
ATOM 762 C CA . GLN A 1 93 ? -4.355 1.715 19.706 1.00 62.38 93 GLN A CA 1
ATOM 763 C C . GLN A 1 93 ? -3.387 2.091 18.577 1.00 62.38 93 GLN A C 1
ATOM 765 O O . GLN A 1 93 ? -2.206 1.740 18.626 1.00 62.38 93 GLN A O 1
ATOM 770 N N . ILE A 1 94 ? -3.865 2.870 17.605 1.00 59.69 94 ILE A N 1
ATOM 771 C CA . ILE A 1 94 ? -3.052 3.369 16.489 1.00 59.69 94 ILE A CA 1
ATOM 772 C C . ILE A 1 94 ? -2.028 4.396 16.981 1.00 59.69 94 ILE A C 1
ATOM 774 O O . ILE A 1 94 ? -0.861 4.338 16.599 1.00 59.69 94 ILE A O 1
ATOM 778 N N . PHE A 1 95 ? -2.431 5.304 17.870 1.00 59.06 95 PHE A N 1
ATOM 779 C CA . PHE A 1 95 ? -1.530 6.281 18.474 1.00 59.06 95 PHE A CA 1
ATOM 780 C C . PHE A 1 95 ? -0.400 5.605 19.256 1.00 59.06 95 PHE A C 1
ATOM 782 O O . PHE A 1 95 ? 0.768 5.925 19.041 1.00 59.06 95 PHE A O 1
ATOM 789 N N . ASN A 1 96 ? -0.723 4.621 20.100 1.00 62.78 96 ASN A N 1
ATOM 790 C CA . ASN A 1 96 ? 0.284 3.852 20.829 1.00 62.78 96 ASN A CA 1
ATOM 791 C C . ASN A 1 96 ? 1.254 3.154 19.874 1.00 62.78 96 ASN A C 1
ATOM 793 O O . ASN A 1 96 ? 2.461 3.206 20.099 1.00 62.78 96 ASN A O 1
ATOM 797 N N . PHE A 1 97 ? 0.747 2.579 18.779 1.00 63.38 97 PHE A N 1
ATOM 798 C CA . PHE A 1 97 ? 1.587 1.978 17.751 1.00 63.38 97 PHE A CA 1
ATOM 799 C C . PHE A 1 97 ? 2.540 3.003 17.114 1.00 63.38 97 PHE A C 1
ATOM 801 O O . PHE A 1 97 ? 3.749 2.774 17.062 1.00 63.38 97 PHE A O 1
ATOM 808 N N . ILE A 1 98 ? 2.021 4.143 16.645 1.00 57.94 98 ILE A N 1
ATOM 809 C CA . ILE A 1 98 ? 2.821 5.190 15.991 1.00 57.94 98 ILE A CA 1
ATOM 810 C C . ILE A 1 98 ? 3.898 5.712 16.951 1.00 57.94 98 ILE A C 1
ATOM 812 O O . ILE A 1 98 ? 5.063 5.785 16.578 1.00 57.94 98 ILE A O 1
ATOM 816 N N . ILE A 1 99 ? 3.538 6.041 18.194 1.00 58.03 99 ILE A N 1
ATOM 817 C CA . ILE A 1 99 ? 4.474 6.587 19.187 1.00 58.03 99 ILE A CA 1
ATOM 818 C C . ILE A 1 99 ? 5.553 5.567 19.568 1.00 58.03 99 ILE A C 1
ATOM 820 O O . ILE A 1 99 ? 6.725 5.932 19.661 1.00 58.03 99 ILE A O 1
ATOM 824 N N . GLN A 1 100 ? 5.195 4.291 19.731 1.00 56.97 100 GLN A N 1
ATOM 825 C CA . GLN A 1 100 ? 6.169 3.223 19.979 1.00 56.97 100 GLN A CA 1
ATOM 826 C C . GLN A 1 100 ? 7.167 3.082 18.821 1.00 56.97 100 GLN A C 1
ATOM 828 O O . GLN A 1 100 ? 8.359 2.929 19.067 1.00 56.97 100 GLN A O 1
ATOM 833 N N . ASN A 1 101 ? 6.707 3.228 17.576 1.00 56.12 101 ASN A N 1
ATOM 834 C CA . ASN A 1 101 ? 7.546 3.104 16.380 1.00 56.12 101 ASN A CA 1
ATOM 835 C C . ASN A 1 101 ? 8.330 4.381 16.022 1.00 56.12 101 ASN A C 1
ATOM 837 O O . ASN A 1 101 ? 9.348 4.304 15.342 1.00 56.12 101 ASN A O 1
ATOM 841 N N . LEU A 1 102 ? 7.891 5.560 16.477 1.00 53.22 102 LEU A N 1
ATOM 842 C CA . LEU A 1 102 ? 8.609 6.833 16.313 1.00 53.22 102 LEU A CA 1
ATOM 843 C C . LEU A 1 102 ? 9.692 7.059 17.377 1.00 53.22 102 LEU A C 1
ATOM 845 O O . LEU A 1 102 ? 10.630 7.826 17.140 1.00 53.22 102 LEU A O 1
ATOM 849 N N . ASN A 1 103 ? 9.567 6.412 18.540 1.00 49.34 103 ASN A N 1
ATOM 850 C CA . ASN A 1 103 ? 10.572 6.464 19.603 1.00 49.34 103 ASN A CA 1
ATOM 851 C C . ASN A 1 103 ? 11.860 5.712 19.247 1.00 49.34 103 ASN A C 1
ATOM 853 O O . ASN A 1 103 ? 12.895 5.946 19.876 1.00 49.34 103 ASN A O 1
ATOM 857 N N . ASP A 1 104 ? 11.848 4.921 18.174 1.00 47.72 104 ASP A N 1
ATOM 858 C CA . ASP A 1 104 ? 13.059 4.430 17.527 1.00 47.72 104 ASP A CA 1
ATOM 859 C C . ASP A 1 104 ? 13.655 5.523 16.611 1.00 47.72 104 ASP A C 1
ATOM 861 O O . ASP A 1 104 ? 13.608 5.490 15.387 1.00 47.72 104 ASP A O 1
ATOM 865 N N . LYS A 1 105 ? 14.205 6.554 17.267 1.00 46.84 105 LYS A N 1
ATOM 866 C CA . LYS A 1 105 ? 15.147 7.570 16.756 1.00 46.84 105 LYS A CA 1
ATOM 867 C C . LYS A 1 105 ? 14.650 8.461 15.589 1.00 46.84 105 LYS A C 1
ATOM 869 O O . LYS A 1 105 ? 14.699 8.092 14.422 1.00 46.84 105 LYS A O 1
ATOM 874 N N . LYS A 1 106 ? 14.406 9.745 15.926 1.00 47.19 106 LYS A N 1
ATOM 875 C CA . LYS A 1 106 ? 14.430 10.976 15.077 1.00 47.19 106 LYS A CA 1
ATOM 876 C C . LYS A 1 106 ? 13.143 11.573 14.463 1.00 47.19 106 LYS A C 1
ATOM 878 O O . LYS A 1 106 ? 13.279 12.595 13.797 1.00 47.19 106 LYS A O 1
ATOM 883 N N . TYR A 1 107 ? 11.919 11.099 14.719 1.00 46.31 107 TYR A N 1
ATOM 884 C CA . TYR A 1 107 ? 10.734 11.626 13.989 1.00 46.31 107 TYR A CA 1
ATOM 885 C C . TYR A 1 107 ? 9.587 12.221 14.827 1.00 46.31 107 TYR A C 1
ATOM 887 O O . TYR A 1 107 ? 8.486 12.424 14.317 1.00 46.31 107 TYR A O 1
ATOM 895 N N . ALA A 1 108 ? 9.856 12.617 16.074 1.00 42.78 108 ALA A N 1
ATOM 896 C CA . ALA A 1 108 ? 8.866 13.253 16.953 1.00 42.78 108 ALA A CA 1
ATOM 897 C C . ALA A 1 108 ? 8.302 14.601 16.437 1.00 42.78 108 ALA A C 1
ATOM 899 O O . ALA A 1 108 ? 7.281 15.064 16.934 1.00 42.78 108 ALA A O 1
ATOM 900 N N . SER A 1 109 ? 8.926 15.240 15.439 1.00 44.59 109 SER A N 1
ATOM 901 C CA . SER A 1 109 ? 8.541 16.579 14.959 1.00 44.59 109 SER A CA 1
ATOM 902 C C . SER A 1 109 ? 7.549 16.605 13.788 1.00 44.59 109 SER A C 1
ATOM 904 O O . SER A 1 109 ? 7.092 17.686 13.424 1.00 44.59 109 SER A O 1
ATOM 906 N N . ILE A 1 110 ? 7.193 15.458 13.192 1.00 42.34 110 ILE A N 1
ATOM 907 C CA . ILE A 1 110 ? 6.272 15.420 12.034 1.00 42.34 110 ILE A CA 1
ATOM 908 C C . ILE A 1 110 ? 4.800 15.506 12.473 1.00 42.34 110 ILE A C 1
ATOM 910 O O . ILE A 1 110 ? 3.946 15.952 11.710 1.00 42.34 110 ILE A O 1
ATOM 914 N N . PHE A 1 111 ? 4.500 15.169 13.726 1.00 45.28 111 PHE A N 1
ATOM 915 C CA . PHE A 1 111 ? 3.163 15.299 14.293 1.00 45.28 111 PHE A CA 1
ATOM 916 C C . PHE A 1 111 ? 3.035 16.609 15.074 1.00 45.28 111 PHE A C 1
ATOM 918 O O . PHE A 1 111 ? 2.944 16.621 16.300 1.00 45.28 111 PHE A O 1
ATOM 925 N N . GLN A 1 112 ? 2.993 17.739 14.360 1.00 39.53 112 GLN A N 1
ATOM 926 C CA . GLN A 1 112 ? 2.333 18.920 14.912 1.00 39.53 112 GLN A CA 1
ATOM 927 C C . GLN A 1 112 ? 0.835 18.628 14.982 1.00 39.53 112 GLN A C 1
ATOM 929 O O . GLN A 1 112 ? 0.075 18.787 14.031 1.00 39.53 112 GLN A O 1
ATOM 934 N N . ILE A 1 113 ? 0.447 18.133 16.150 1.00 42.88 113 ILE A N 1
ATOM 935 C CA . ILE A 1 113 ? -0.912 17.966 16.639 1.00 42.88 113 ILE A CA 1
ATOM 936 C C . ILE A 1 113 ? -1.528 19.365 16.813 1.00 42.88 113 ILE A C 1
ATOM 938 O O . ILE A 1 113 ? -1.678 19.862 17.921 1.00 42.88 113 ILE A O 1
ATOM 942 N N . SER A 1 114 ? -1.863 20.046 15.719 1.00 32.47 114 SER A N 1
ATOM 943 C CA . SER A 1 114 ? -2.612 21.311 15.770 1.00 32.47 114 SER A CA 1
ATOM 944 C C . SER A 1 114 ? -4.128 21.120 15.642 1.00 32.47 114 SER A C 1
ATOM 946 O O . SER A 1 114 ? -4.855 22.101 15.705 1.00 32.47 114 SER A O 1
ATOM 948 N N . ASN A 1 115 ? -4.624 19.875 15.571 1.00 39.03 115 ASN A N 1
ATOM 949 C CA . ASN A 1 115 ? -6.067 19.577 15.552 1.00 39.03 115 ASN A CA 1
ATOM 950 C C . ASN A 1 115 ? -6.547 18.516 16.567 1.00 39.03 115 ASN A C 1
ATOM 952 O O . ASN A 1 115 ? -7.737 18.216 16.592 1.00 39.03 115 ASN A O 1
ATOM 956 N N . PHE A 1 116 ? -5.685 17.957 17.426 1.00 39.91 116 PHE A N 1
ATOM 957 C CA . PHE A 1 116 ? -6.097 16.880 18.352 1.00 39.91 116 PHE A CA 1
ATOM 958 C C . PHE A 1 116 ? -6.494 17.366 19.759 1.00 39.91 116 PHE A C 1
ATOM 960 O O . PHE A 1 116 ? -7.089 16.617 20.527 1.00 39.91 116 PHE A O 1
ATOM 967 N N . THR A 1 117 ? -6.250 18.635 20.103 1.00 36.81 117 THR A N 1
ATOM 968 C CA . THR A 1 117 ? -6.660 19.228 21.394 1.00 36.81 117 THR A CA 1
ATOM 969 C C . THR A 1 117 ? -8.172 19.411 21.550 1.00 36.81 117 THR A C 1
ATOM 971 O O . THR A 1 117 ? -8.615 19.892 22.588 1.00 36.81 117 THR A O 1
ATOM 974 N N . ARG A 1 118 ? -8.990 19.015 20.565 1.00 39.16 118 ARG A N 1
ATOM 975 C CA . ARG A 1 118 ? -10.453 19.122 20.656 1.00 39.16 118 ARG A CA 1
ATOM 976 C C . ARG A 1 118 ? -11.156 17.923 21.297 1.00 39.16 118 ARG A C 1
ATOM 978 O O . ARG A 1 118 ? -12.326 18.062 21.625 1.00 39.16 118 ARG A O 1
ATOM 985 N N . PHE A 1 119 ? -10.488 16.785 21.495 1.00 41.81 119 PHE A N 1
ATOM 986 C CA . PHE A 1 119 ? -11.183 15.530 21.834 1.00 41.81 119 PHE A CA 1
ATOM 987 C C . PHE A 1 119 ? -10.899 14.960 23.231 1.00 41.81 119 PHE A C 1
ATOM 989 O O . PHE A 1 119 ? -11.434 13.914 23.577 1.00 41.81 119 PHE A O 1
ATOM 996 N N . THR A 1 120 ? -10.131 15.652 24.081 1.00 35.38 120 THR A N 1
ATOM 997 C CA . THR A 1 120 ? -10.015 15.299 25.514 1.00 35.38 120 THR A CA 1
ATOM 998 C C . THR A 1 120 ? -10.920 16.146 26.414 1.00 35.38 120 THR A C 1
ATOM 1000 O O . THR A 1 120 ? -10.707 16.192 27.622 1.00 35.38 120 THR A O 1
ATOM 1003 N N . SER A 1 121 ? -11.904 16.855 25.853 1.00 34.97 121 SER A N 1
ATOM 1004 C CA . SER A 1 121 ? -12.846 17.699 26.603 1.00 34.97 121 SER A CA 1
ATOM 1005 C C . SER A 1 121 ? -14.297 17.342 26.291 1.00 34.97 121 SER A C 1
ATOM 1007 O O . SER A 1 121 ? -15.005 18.149 25.702 1.00 34.97 121 SER A O 1
ATOM 1009 N N . THR A 1 122 ? -14.722 16.147 26.695 1.00 36.72 122 THR A N 1
ATOM 1010 C CA . THR A 1 122 ? -16.097 15.840 27.135 1.00 36.72 122 THR A CA 1
ATOM 1011 C C . THR A 1 122 ? -16.072 14.559 27.943 1.00 36.72 122 THR A C 1
ATOM 1013 O O . THR A 1 122 ? -15.508 13.574 27.415 1.00 36.72 122 THR A O 1
#

Sequence (122 aa):
MSSIAKYELLKQDGTFQDRLKYVLSLEDKSEIEKYLKESLLSSYDDLQMFVFLSTSTKNQKNLLEIIQIDSLPIKQRTIAAQNWIQLEKDEKQIFNFIIQNLNDKKYASIFQISNFTRFTST

Foldseek 3Di:
DDLVVVLVVCVVVHDLVVSVVSCVPDPDNVVLLVVLVVPVPPDPSSLVVNLVVCLVVVVLVSLVVQLPDLPDDLVSNVSSLVSNVVSVDDNVVSVVSNVVSPVPDDDPPVPPVPPPVPPVPD

Radius of gyration: 16.26 Å; chains: 1; bounding box: 31×33×47 Å

Organism: NCBI:txid433720

Secondary structure (DSSP, 8-state):
--HHHHHHHHHHHS-HHHHHHHHHH-S--HHHHHHHHHTTTS-HHHHHHHHHHHHHTT-HHHHHHHHH-TTS-HHHHHHHHHHHHHTT--HHHHHHHHHHHHTTTT-TTS---SSSTTSS--

pLDDT: mean 70.49, std 16.86, range [32.47, 94.56]